Protein AF-A0A4V2IV05-F1 (afdb_monomer_lite)

Organism: NCBI:txid2509362

Foldseek 3Di:
DPDPCQQVDWAFLVRLCVVVPCLQQPSVLSVVLQVQAWDDDPPTGIHRVVSSVCVVVVVDDLVVSVRDGSPD

Structure (mmCIF, N/CA/C/O backbone):
data_AF-A0A4V2IV05-F1
#
_entry.id   AF-A0A4V2IV05-F1
#
loop_
_atom_site.group_PDB
_atom_site.id
_atom_site.type_symbol
_atom_site.label_atom_id
_atom_site.label_alt_id
_atom_site.label_comp_id
_atom_site.label_asym_id
_atom_site.label_entity_id
_atom_site.label_seq_id
_atom_site.pdbx_PDB_ins_code
_atom_site.Cartn_x
_atom_site.Cartn_y
_atom_site.Cartn_z
_atom_site.occupancy
_atom_site.B_iso_or_equiv
_atom_site.auth_seq_id
_atom_site.auth_comp_id
_atom_site.auth_asym_id
_atom_site.auth_atom_id
_atom_site.pdbx_PDB_model_num
ATOM 1 N N . MET A 1 1 ? -13.768 -13.050 -17.262 1.00 39.41 1 MET A N 1
ATOM 2 C CA . MET A 1 1 ? -12.571 -12.728 -18.067 1.00 39.41 1 MET A CA 1
ATOM 3 C C . MET A 1 1 ? -11.418 -12.524 -17.092 1.00 39.41 1 MET A C 1
ATOM 5 O O . MET A 1 1 ? -11.412 -11.527 -16.385 1.00 39.41 1 MET A O 1
ATOM 9 N N . GLN A 1 2 ? -10.553 -13.531 -16.925 1.00 43.22 2 GLN A N 1
ATOM 10 C CA . GLN A 1 2 ? -9.408 -13.463 -16.008 1.00 43.22 2 GLN A CA 1
ATOM 11 C C . GLN A 1 2 ? -8.363 -12.537 -16.630 1.00 43.22 2 GLN A C 1
ATOM 13 O O . GLN A 1 2 ? -7.841 -12.827 -17.704 1.00 43.22 2 GLN A O 1
ATOM 18 N N . ASN A 1 3 ? -8.133 -11.379 -16.017 1.00 43.56 3 ASN A N 1
ATOM 19 C CA . ASN A 1 3 ? -7.245 -10.378 -16.585 1.00 43.56 3 ASN A CA 1
ATOM 20 C C . ASN A 1 3 ? -5.796 -10.751 -16.238 1.00 43.56 3 ASN A C 1
ATOM 22 O O . ASN A 1 3 ? -5.348 -10.585 -15.107 1.00 43.56 3 ASN A O 1
ATOM 26 N N . VAL A 1 4 ? -5.064 -11.254 -17.231 1.00 43.44 4 VAL A N 1
ATOM 27 C CA . VAL A 1 4 ? -3.636 -11.637 -17.198 1.00 43.44 4 VAL A CA 1
ATOM 28 C C . VAL A 1 4 ? -2.670 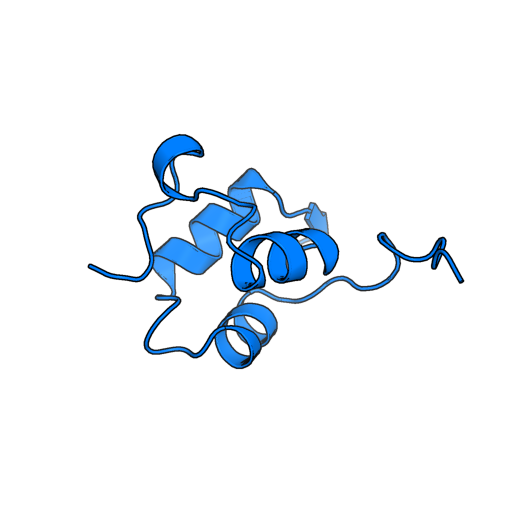-10.449 -17.001 1.00 43.44 4 VAL A C 1
ATOM 30 O O . VAL A 1 4 ? -1.470 -10.571 -17.212 1.00 43.44 4 VAL A O 1
ATOM 33 N N . ASN A 1 5 ? -3.178 -9.304 -16.539 1.00 47.41 5 ASN A N 1
ATOM 34 C CA . ASN A 1 5 ? -2.442 -8.062 -16.304 1.00 47.41 5 ASN A CA 1
ATOM 35 C C . ASN A 1 5 ? -2.334 -7.693 -14.813 1.00 47.41 5 ASN A C 1
ATOM 37 O O . ASN A 1 5 ? -2.111 -6.530 -14.487 1.00 47.41 5 ASN A O 1
ATOM 41 N N . ALA A 1 6 ? -2.435 -8.658 -13.891 1.00 46.12 6 ALA A N 1
ATOM 42 C CA . ALA A 1 6 ? -2.248 -8.408 -12.452 1.00 46.12 6 ALA A CA 1
ATOM 43 C C . ALA A 1 6 ? -0.891 -7.738 -12.120 1.00 46.12 6 ALA A C 1
ATOM 45 O O . ALA A 1 6 ? -0.754 -7.072 -11.097 1.00 46.12 6 ALA A O 1
ATOM 46 N N . PHE A 1 7 ? 0.102 -7.859 -13.009 1.00 45.22 7 PHE A N 1
ATOM 47 C CA . PHE A 1 7 ? 1.422 -7.231 -12.891 1.00 45.22 7 PHE A CA 1
ATOM 48 C C . PHE A 1 7 ? 1.561 -5.869 -13.593 1.00 45.22 7 PHE A C 1
ATOM 50 O O . PHE A 1 7 ? 2.591 -5.219 -13.432 1.00 45.22 7 PHE A O 1
ATOM 57 N N . ALA A 1 8 ? 0.582 -5.428 -14.389 1.00 60.03 8 ALA A N 1
ATOM 58 C CA . ALA A 1 8 ? 0.805 -4.351 -15.359 1.00 60.03 8 ALA A CA 1
ATOM 59 C C . ALA A 1 8 ? 0.770 -2.936 -14.762 1.00 60.03 8 ALA A C 1
ATOM 61 O O . ALA A 1 8 ? 1.245 -1.999 -15.400 1.00 60.03 8 ALA A O 1
ATOM 62 N N . HIS A 1 9 ? 0.228 -2.762 -13.555 1.00 88.00 9 HIS A N 1
ATOM 63 C CA . HIS A 1 9 ? 0.064 -1.436 -12.970 1.00 88.00 9 HIS A CA 1
ATOM 64 C C . HIS A 1 9 ? 0.832 -1.311 -11.652 1.00 88.00 9 HIS A C 1
ATOM 66 O O . HIS A 1 9 ? 0.539 -1.983 -10.661 1.00 88.00 9 HIS A O 1
ATOM 72 N N . LEU A 1 10 ? 1.855 -0.457 -11.668 1.00 93.94 10 LEU A N 1
ATOM 73 C CA . LEU A 1 10 ? 2.678 -0.105 -10.518 1.00 93.94 10 LEU A CA 1
ATOM 74 C C . LEU A 1 10 ? 2.244 1.264 -10.001 1.00 93.94 10 LEU A C 1
ATOM 76 O O . LEU A 1 10 ? 2.221 2.230 -10.755 1.00 93.94 10 LEU A O 1
ATOM 80 N N . LEU A 1 11 ? 1.948 1.341 -8.710 1.00 95.25 11 LEU A N 1
ATOM 81 C CA . LEU A 1 11 ? 1.485 2.549 -8.042 1.00 95.25 11 LEU A CA 1
ATOM 82 C C . LEU A 1 11 ? 2.582 3.088 -7.130 1.00 95.25 11 LEU A C 1
ATOM 84 O O . LEU A 1 11 ? 3.239 2.350 -6.399 1.00 95.25 11 LEU A O 1
ATOM 88 N N . THR A 1 12 ? 2.788 4.390 -7.129 1.00 96.38 12 THR A N 1
ATOM 89 C CA . THR A 1 12 ? 3.605 5.062 -6.125 1.00 96.38 12 THR A CA 1
ATOM 90 C C . THR A 1 12 ? 2.950 4.975 -4.749 1.00 96.38 12 THR A C 1
ATOM 92 O O . THR A 1 12 ? 1.741 4.807 -4.601 1.00 96.38 12 THR A O 1
ATOM 95 N N . VAL A 1 13 ? 3.760 5.156 -3.705 1.00 96.38 13 VAL A N 1
ATOM 96 C CA . VAL A 1 13 ? 3.263 5.227 -2.323 1.00 96.38 13 VAL A CA 1
ATOM 97 C C . VAL A 1 13 ? 2.168 6.289 -2.163 1.00 96.38 13 VAL A C 1
ATOM 99 O O . VAL A 1 13 ? 1.252 6.087 -1.373 1.00 96.38 13 VAL A O 1
ATOM 102 N N . GLU A 1 14 ? 2.244 7.408 -2.889 1.00 96.69 14 GLU A N 1
ATOM 103 C CA . GLU A 1 14 ? 1.233 8.464 -2.784 1.00 96.69 14 GLU A CA 1
ATOM 104 C C . GLU A 1 14 ? -0.082 8.070 -3.462 1.00 96.69 14 GLU A C 1
ATOM 106 O O . GLU A 1 14 ? -1.128 8.198 -2.831 1.00 96.69 14 GLU A O 1
ATOM 111 N N . GLU A 1 15 ? -0.034 7.485 -4.661 1.00 96.38 15 GLU A N 1
ATOM 112 C CA . GLU A 1 15 ? -1.230 6.976 -5.352 1.00 96.38 15 GLU A CA 1
ATOM 113 C C . GLU A 1 15 ? -1.942 5.902 -4.520 1.00 96.38 15 GLU A C 1
ATOM 115 O O . GLU A 1 15 ? -3.161 5.931 -4.371 1.00 96.38 15 GLU A O 1
ATOM 120 N N . VAL A 1 16 ? -1.197 4.992 -3.879 1.00 95.25 16 VAL A N 1
ATOM 121 C CA . VAL A 1 16 ? -1.803 3.997 -2.978 1.00 95.25 16 VAL A CA 1
ATOM 122 C C . VAL A 1 16 ? -2.489 4.658 -1.782 1.00 95.25 16 VAL A C 1
ATOM 124 O O . VAL A 1 16 ? -3.573 4.240 -1.379 1.00 95.25 16 VAL A O 1
ATOM 127 N N . ARG A 1 17 ? -1.898 5.712 -1.211 1.00 95.56 17 ARG A N 1
ATOM 128 C CA . ARG A 1 17 ? -2.523 6.456 -0.104 1.00 95.56 17 ARG A CA 1
ATOM 129 C C . ARG A 1 17 ? -3.769 7.214 -0.544 1.00 95.56 17 ARG A C 1
ATOM 131 O O . ARG A 1 17 ? -4.664 7.405 0.274 1.00 95.56 17 ARG A O 1
ATOM 138 N N . GLU A 1 18 ? -3.833 7.652 -1.793 1.00 95.38 18 GLU A N 1
ATOM 139 C CA . GLU A 1 18 ? -5.022 8.284 -2.364 1.00 95.38 18 GLU A CA 1
ATOM 140 C C . GLU A 1 18 ? -6.140 7.268 -2.577 1.00 95.38 18 GLU A C 1
ATOM 142 O O . GLU A 1 18 ? -7.254 7.504 -2.115 1.00 95.38 18 GLU A O 1
ATOM 147 N N . LEU A 1 19 ? -5.823 6.101 -3.141 1.00 93.56 19 LEU A N 1
ATOM 148 C CA . LEU A 1 19 ? -6.785 5.019 -3.364 1.00 93.56 19 LEU A CA 1
ATOM 149 C C . LEU A 1 19 ? -7.353 4.441 -2.060 1.00 93.56 19 LEU A C 1
ATOM 151 O O . LEU A 1 19 ? -8.555 4.222 -1.946 1.00 93.56 19 LEU A O 1
ATOM 155 N N . VAL A 1 20 ? -6.503 4.199 -1.058 1.00 91.31 20 VAL A N 1
ATOM 156 C CA . VAL A 1 20 ? -6.936 3.647 0.242 1.00 91.31 20 VAL A CA 1
ATOM 157 C C . VAL A 1 20 ? -7.553 4.727 1.145 1.00 91.31 20 VAL A C 1
ATOM 159 O O . VAL A 1 20 ? -8.317 4.424 2.064 1.00 91.31 20 VAL A O 1
ATOM 162 N N . GLY A 1 21 ? -7.239 5.994 0.880 1.00 92.69 21 GLY A N 1
ATOM 163 C CA . GLY A 1 21 ? -7.595 7.143 1.701 1.00 92.69 21 GLY A CA 1
ATOM 164 C C . GLY A 1 21 ? -6.516 7.462 2.738 1.00 92.69 21 GLY A C 1
ATOM 165 O O . GLY A 1 21 ? -6.156 6.628 3.571 1.00 92.69 21 GLY A O 1
ATOM 166 N N . LYS A 1 22 ? -6.034 8.712 2.733 1.00 91.44 22 LYS A N 1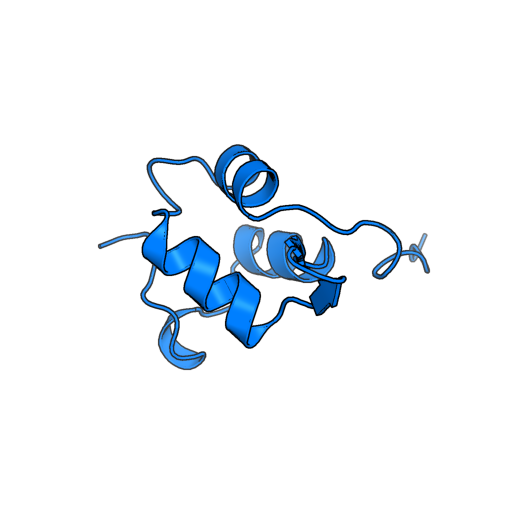
ATOM 167 C CA . LYS A 1 22 ? -4.888 9.168 3.548 1.00 91.44 22 LYS A CA 1
ATOM 168 C C . LYS A 1 22 ? -5.126 9.073 5.062 1.00 91.44 22 LYS A C 1
ATOM 170 O O . LYS A 1 22 ? -4.151 8.969 5.801 1.00 91.44 22 LYS A O 1
ATOM 175 N N . GLN A 1 23 ? -6.388 9.094 5.505 1.00 89.81 23 GLN A N 1
ATOM 176 C CA . GLN A 1 23 ? -6.764 8.885 6.911 1.00 89.81 23 GLN A CA 1
ATOM 177 C C . GLN A 1 23 ? -6.672 7.419 7.336 1.00 89.81 23 GLN A C 1
ATOM 179 O O . GLN A 1 23 ? -6.369 7.134 8.484 1.00 89.81 23 GLN A O 1
ATOM 184 N N . ARG A 1 24 ? -6.920 6.493 6.404 1.00 88.88 24 ARG A N 1
ATOM 185 C CA . ARG A 1 24 ? -6.803 5.060 6.655 1.00 88.88 24 ARG A CA 1
ATOM 186 C C . ARG A 1 24 ? -5.337 4.679 6.526 1.00 88.88 24 ARG A C 1
ATOM 188 O O . ARG A 1 24 ? -4.730 4.239 7.482 1.00 88.88 24 ARG A O 1
ATOM 195 N N . LEU A 1 25 ? -4.704 4.930 5.383 1.00 91.88 25 LEU A N 1
ATOM 196 C CA . LEU A 1 25 ? -3.309 4.551 5.165 1.00 91.88 25 LEU A CA 1
ATOM 197 C C . LEU A 1 25 ? -2.328 5.694 5.466 1.00 91.88 25 LEU A C 1
ATOM 199 O O . LEU A 1 25 ? -1.937 6.484 4.597 1.00 91.88 25 LEU A O 1
ATOM 203 N N . GLY A 1 26 ? -1.864 5.726 6.715 1.00 92.94 26 GLY A N 1
ATOM 204 C CA . GLY A 1 26 ? -0.803 6.629 7.151 1.00 92.94 26 GLY A CA 1
ATOM 205 C C . GLY A 1 26 ? 0.499 6.451 6.355 1.00 92.94 26 GLY A C 1
ATOM 206 O O . GLY A 1 26 ? 0.854 5.351 5.924 1.00 92.94 26 GLY A O 1
ATOM 207 N N . ARG A 1 27 ? 1.259 7.544 6.187 1.00 94.38 27 ARG A N 1
ATOM 208 C CA . ARG A 1 27 ? 2.520 7.557 5.417 1.00 94.38 27 ARG A CA 1
ATOM 209 C C . ARG A 1 27 ? 3.531 6.497 5.897 1.00 94.38 27 ARG A C 1
ATOM 211 O O . ARG A 1 27 ? 4.043 5.774 5.043 1.00 94.38 27 ARG A O 1
ATOM 218 N N . PRO A 1 28 ? 3.808 6.324 7.206 1.00 94.12 28 PRO A N 1
ATOM 219 C CA . PRO A 1 28 ? 4.747 5.295 7.665 1.00 94.12 28 PRO A CA 1
ATOM 220 C C . PRO A 1 28 ? 4.300 3.873 7.305 1.00 94.12 28 PRO A C 1
ATOM 222 O O . PRO A 1 28 ? 5.120 3.056 6.881 1.00 94.12 28 PRO A O 1
ATOM 225 N N . THR A 1 29 ? 2.999 3.591 7.422 1.00 93.25 29 THR A N 1
ATOM 226 C CA . THR A 1 29 ? 2.400 2.299 7.060 1.00 93.25 29 THR A CA 1
ATOM 227 C C . THR A 1 29 ? 2.487 2.049 5.561 1.00 93.25 29 THR A C 1
ATOM 229 O O . THR A 1 29 ? 2.941 0.982 5.161 1.00 93.25 29 THR A O 1
ATOM 232 N N . ALA A 1 30 ? 2.181 3.051 4.734 1.00 93.94 30 ALA A N 1
ATOM 233 C CA . ALA A 1 30 ? 2.313 2.958 3.281 1.00 93.94 30 ALA A CA 1
ATOM 234 C C . ALA A 1 30 ? 3.755 2.635 2.849 1.00 93.94 30 ALA A C 1
ATOM 236 O O . ALA A 1 30 ? 3.986 1.784 1.995 1.00 93.94 30 ALA A O 1
ATOM 237 N N . TYR A 1 31 ? 4.750 3.264 3.482 1.00 95.38 31 TYR A N 1
ATOM 238 C CA . TYR A 1 31 ? 6.157 2.971 3.202 1.00 95.38 31 TYR A CA 1
ATOM 239 C C . TYR A 1 31 ? 6.594 1.582 3.689 1.00 95.38 31 TYR A C 1
ATOM 241 O O . TYR A 1 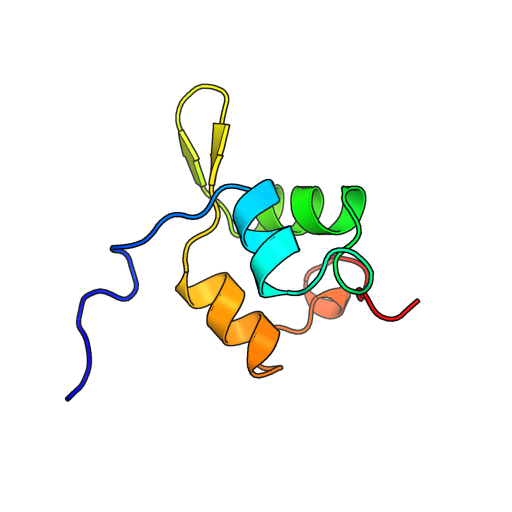31 ? 7.443 0.967 3.047 1.00 95.38 31 TYR A O 1
ATOM 249 N N . ARG A 1 32 ? 6.046 1.070 4.800 1.00 94.56 32 ARG A N 1
ATOM 250 C CA . ARG A 1 32 ? 6.286 -0.320 5.233 1.00 94.56 32 ARG A CA 1
ATOM 251 C C . ARG A 1 32 ? 5.684 -1.318 4.251 1.00 94.56 32 ARG A C 1
ATOM 253 O O . ARG A 1 32 ? 6.399 -2.216 3.824 1.00 94.56 32 ARG A O 1
ATOM 260 N N . LEU A 1 33 ? 4.437 -1.098 3.832 1.00 94.00 33 LEU A N 1
ATOM 261 C CA . LEU A 1 33 ? 3.773 -1.883 2.791 1.00 94.00 33 LEU A CA 1
ATOM 262 C C . LEU A 1 33 ? 4.627 -1.928 1.515 1.00 94.00 33 LEU A C 1
ATOM 264 O O . LEU A 1 33 ? 4.926 -3.004 1.005 1.00 94.00 33 LEU A O 1
ATOM 268 N N . ALA A 1 34 ? 5.108 -0.769 1.057 1.00 95.25 34 ALA A N 1
ATOM 269 C CA . ALA A 1 34 ? 5.950 -0.666 -0.131 1.00 95.25 34 ALA A CA 1
ATOM 270 C C . ALA A 1 34 ? 7.304 -1.376 0.006 1.00 95.25 34 ALA A C 1
ATOM 272 O O . ALA A 1 34 ? 7.813 -1.915 -0.967 1.00 95.25 34 ALA A O 1
ATOM 273 N N . ARG A 1 35 ? 7.908 -1.383 1.200 1.00 95.38 35 ARG A N 1
ATOM 274 C CA . ARG A 1 35 ? 9.152 -2.131 1.445 1.00 95.38 35 ARG A CA 1
ATOM 275 C C . ARG A 1 35 ? 8.934 -3.641 1.508 1.00 95.38 35 ARG A C 1
ATOM 277 O O . ARG A 1 35 ? 9.865 -4.380 1.216 1.00 95.38 35 ARG A O 1
ATOM 284 N N . ARG A 1 36 ? 7.745 -4.079 1.926 1.00 94.44 36 ARG A N 1
ATOM 285 C CA . ARG A 1 36 ? 7.409 -5.494 2.114 1.00 94.44 36 ARG A CA 1
ATOM 286 C C . ARG A 1 36 ? 6.945 -6.164 0.820 1.00 94.44 36 ARG A C 1
ATOM 288 O O . ARG A 1 36 ? 7.410 -7.255 0.520 1.00 94.44 36 ARG A O 1
ATOM 295 N N . PHE A 1 37 ? 6.054 -5.509 0.079 1.00 94.19 37 PHE A N 1
ATOM 296 C CA . PHE A 1 37 ? 5.385 -6.071 -1.105 1.00 94.19 37 PHE A CA 1
ATOM 297 C C . PHE A 1 37 ? 5.677 -5.314 -2.398 1.00 94.19 37 PHE A C 1
ATOM 299 O O . PHE A 1 37 ? 5.317 -5.764 -3.484 1.00 94.19 37 PHE A O 1
ATOM 306 N N . GLY A 1 38 ? 6.262 -4.125 -2.283 1.00 94.00 38 GLY A N 1
ATOM 307 C CA . GLY A 1 38 ? 6.577 -3.294 -3.427 1.00 94.00 38 GLY A CA 1
ATOM 308 C C . GLY A 1 38 ? 7.871 -3.695 -4.125 1.00 94.00 38 GLY A C 1
ATOM 309 O O . GLY A 1 38 ? 8.623 -4.565 -3.691 1.00 94.00 38 GLY A O 1
ATOM 310 N N . ILE A 1 39 ? 8.141 -2.993 -5.216 1.00 94.50 39 ILE A N 1
ATOM 311 C CA . ILE A 1 39 ? 9.339 -3.120 -6.034 1.00 94.50 39 ILE A CA 1
ATOM 312 C C . ILE A 1 39 ? 10.073 -1.781 -6.003 1.00 94.50 39 ILE A C 1
ATOM 314 O O . ILE A 1 39 ? 9.466 -0.706 -6.049 1.00 94.50 39 ILE A O 1
ATOM 318 N N . ARG A 1 40 ? 11.404 -1.831 -5.928 1.00 95.38 40 ARG A N 1
ATOM 319 C CA . ARG A 1 40 ? 12.246 -0.639 -6.020 1.00 95.38 40 ARG A CA 1
ATOM 320 C C . ARG A 1 40 ? 12.709 -0.436 -7.460 1.00 95.38 40 ARG A C 1
ATOM 322 O O . ARG A 1 40 ? 13.468 -1.245 -7.980 1.00 95.38 40 ARG A O 1
ATOM 329 N N . LEU A 1 41 ? 12.296 0.673 -8.071 1.00 93.12 41 LEU A N 1
ATOM 330 C CA . LEU A 1 41 ? 12.740 1.091 -9.400 1.00 93.12 41 LEU A CA 1
ATOM 331 C C . LEU A 1 41 ? 13.594 2.356 -9.265 1.00 93.12 41 LEU A C 1
ATOM 333 O O . LEU A 1 41 ? 13.096 3.460 -9.018 1.00 93.12 41 LEU A O 1
ATOM 337 N N . GLY A 1 42 ? 14.913 2.178 -9.345 1.00 94.00 42 GLY A N 1
ATOM 338 C CA . GLY A 1 42 ? 15.884 3.230 -9.052 1.00 94.00 42 GLY A CA 1
ATOM 339 C C . GLY A 1 42 ? 15.730 3.762 -7.623 1.00 94.00 42 GLY A C 1
ATOM 340 O O . GLY A 1 42 ? 15.945 3.050 -6.640 1.00 94.00 42 GLY A O 1
ATOM 341 N N . ARG A 1 43 ? 15.355 5.040 -7.496 1.00 93.06 43 ARG A N 1
ATOM 342 C CA . ARG A 1 43 ? 15.127 5.703 -6.197 1.00 93.06 43 ARG A CA 1
ATOM 343 C C . ARG A 1 43 ? 13.674 5.626 -5.714 1.00 93.06 43 ARG A C 1
ATOM 345 O O . ARG A 1 43 ? 13.386 6.110 -4.622 1.00 93.06 43 ARG A O 1
ATOM 352 N N . ARG A 1 44 ? 12.762 5.049 -6.504 1.00 94.12 44 ARG A N 1
ATOM 353 C CA . ARG A 1 44 ? 11.321 5.021 -6.214 1.00 94.12 44 ARG A CA 1
ATOM 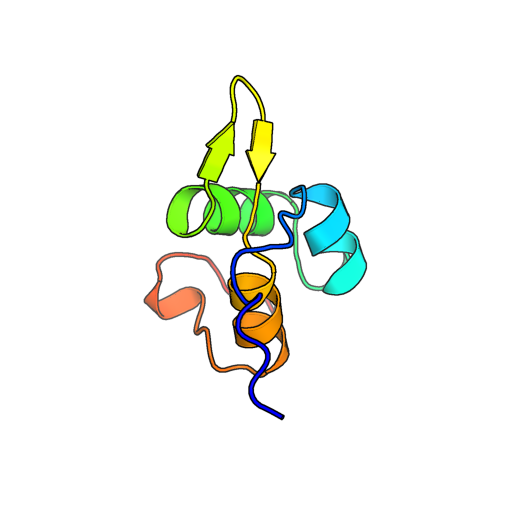354 C C . ARG A 1 44 ? 10.894 3.660 -5.671 1.00 94.12 44 ARG A C 1
ATOM 356 O O . ARG A 1 44 ? 11.389 2.629 -6.119 1.00 94.12 44 ARG A O 1
ATOM 363 N N . LEU A 1 45 ? 9.974 3.677 -4.709 1.00 95.75 45 LEU A N 1
ATOM 364 C CA . LEU A 1 45 ? 9.233 2.496 -4.272 1.00 95.75 45 LEU A CA 1
ATOM 365 C C . LEU A 1 45 ? 7.874 2.507 -4.960 1.00 95.75 45 LEU A C 1
ATOM 367 O O . LEU A 1 45 ? 7.163 3.514 -4.899 1.00 95.75 45 LEU A O 1
ATOM 371 N N . LEU A 1 46 ? 7.551 1.394 -5.599 1.00 96.12 46 LEU A N 1
ATOM 372 C CA . LEU A 1 46 ? 6.305 1.168 -6.308 1.00 96.12 46 LEU A CA 1
ATOM 373 C C . LEU A 1 46 ? 5.608 -0.049 -5.711 1.00 96.12 46 LEU A C 1
ATOM 375 O O . LEU A 1 46 ? 6.263 -0.957 -5.213 1.00 96.12 46 LEU A O 1
ATOM 379 N N . ILE A 1 47 ? 4.288 -0.071 -5.754 1.00 95.56 47 ILE A N 1
ATOM 380 C CA . ILE A 1 47 ? 3.443 -1.115 -5.196 1.00 95.56 47 ILE A CA 1
ATOM 381 C C . ILE A 1 47 ? 2.632 -1.698 -6.354 1.00 95.56 47 ILE A C 1
ATOM 383 O O . ILE A 1 47 ? 1.951 -0.937 -7.043 1.00 95.56 47 ILE A O 1
ATOM 387 N N . PRO A 1 48 ? 2.696 -3.014 -6.602 1.00 94.50 48 PRO A N 1
ATOM 388 C CA . PRO A 1 48 ? 1.823 -3.648 -7.579 1.00 94.50 48 PRO A CA 1
ATOM 389 C C . PRO A 1 48 ? 0.346 -3.434 -7.239 1.00 94.50 48 PRO A C 1
ATOM 391 O O . PRO A 1 48 ? -0.0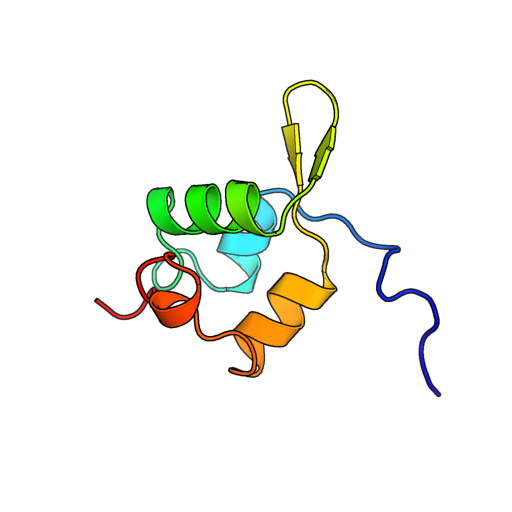45 -3.551 -6.077 1.00 94.50 48 PRO A O 1
ATOM 394 N N . ALA A 1 49 ? -0.483 -3.168 -8.248 1.00 92.44 49 ALA A N 1
ATOM 395 C CA . ALA A 1 49 ? -1.914 -2.942 -8.059 1.00 92.44 49 ALA A CA 1
ATOM 396 C C . ALA A 1 49 ? -2.611 -4.095 -7.321 1.00 92.44 49 ALA A C 1
ATOM 398 O O . ALA A 1 49 ? -3.407 -3.832 -6.424 1.00 92.44 49 ALA A O 1
ATOM 399 N N . TRP A 1 50 ? -2.230 -5.351 -7.587 1.00 90.38 50 TRP A N 1
ATOM 400 C CA . TRP A 1 50 ? -2.801 -6.518 -6.903 1.00 90.38 50 TRP A CA 1
ATOM 401 C C . TRP A 1 50 ? -2.621 -6.484 -5.375 1.00 90.38 50 TRP A C 1
ATOM 403 O O . TRP A 1 50 ? -3.460 -7.003 -4.644 1.00 90.38 50 TRP A O 1
ATOM 413 N N . VAL A 1 51 ? -1.553 -5.853 -4.865 1.00 92.75 51 VAL A N 1
ATOM 414 C CA . VAL A 1 51 ? -1.336 -5.689 -3.415 1.00 92.75 51 VAL A CA 1
ATOM 415 C C . VAL A 1 51 ? -2.381 -4.737 -2.842 1.00 92.75 51 VAL A C 1
ATOM 417 O O . VAL A 1 51 ? -2.910 -4.961 -1.755 1.00 92.75 51 VAL A O 1
ATOM 420 N N . VAL A 1 52 ? -2.677 -3.665 -3.578 1.00 91.50 52 VAL A N 1
ATOM 421 C CA . VAL A 1 52 ? -3.675 -2.664 -3.189 1.00 91.50 52 VAL A CA 1
ATOM 422 C C . VAL A 1 52 ? -5.077 -3.256 -3.269 1.00 91.50 52 VAL A C 1
ATOM 424 O O . VAL A 1 52 ? -5.862 -3.055 -2.350 1.00 91.50 52 VAL A O 1
ATOM 427 N N . GLU A 1 53 ? -5.373 -4.037 -4.307 1.00 91.00 53 GLU A N 1
ATOM 428 C CA . GLU A 1 53 ? -6.628 -4.788 -4.431 1.00 91.00 53 GLU A CA 1
ATOM 429 C C . GLU A 1 53 ? -6.812 -5.745 -3.249 1.00 91.00 53 GLU A C 1
ATOM 431 O O . GLU A 1 53 ? -7.799 -5.636 -2.524 1.00 91.00 53 GLU A O 1
ATOM 436 N N . ALA A 1 54 ? -5.815 -6.590 -2.963 1.00 90.88 54 ALA A N 1
ATOM 437 C CA . ALA A 1 54 ? -5.858 -7.515 -1.834 1.00 90.88 54 ALA A CA 1
ATOM 438 C C . ALA A 1 54 ? -6.044 -6.792 -0.488 1.00 90.88 54 ALA A C 1
ATOM 440 O O . ALA A 1 54 ? -6.753 -7.288 0.389 1.00 90.88 54 ALA A O 1
ATOM 441 N N . LEU A 1 55 ? -5.441 -5.611 -0.320 1.00 90.62 55 LEU A N 1
ATOM 442 C CA . LEU A 1 55 ? -5.634 -4.768 0.859 1.00 90.62 55 LEU A CA 1
ATOM 443 C C . LEU A 1 55 ? -7.068 -4.228 0.960 1.00 90.62 55 LEU A C 1
ATOM 445 O O . LEU A 1 55 ? -7.667 -4.277 2.034 1.00 90.62 55 LEU A O 1
ATOM 449 N N . LEU A 1 56 ? -7.622 -3.709 -0.137 1.00 89.06 56 LEU A N 1
ATOM 450 C CA . LEU A 1 56 ? -8.979 -3.153 -0.177 1.00 89.06 56 LEU A CA 1
ATOM 451 C C . LEU A 1 56 ? -10.050 -4.230 0.032 1.00 89.06 56 LEU A C 1
ATOM 453 O O . LEU A 1 56 ? -11.053 -3.976 0.695 1.00 89.06 56 LEU A O 1
ATOM 457 N N . GLU A 1 57 ? -9.807 -5.434 -0.477 1.00 90.38 57 GLU A N 1
ATOM 458 C CA . GLU A 1 57 ? -10.672 -6.605 -0.325 1.00 90.38 57 GLU A CA 1
ATOM 459 C C . GLU A 1 57 ? -10.516 -7.299 1.040 1.00 90.38 57 GLU A C 1
ATOM 461 O O . GLU A 1 57 ? -11.224 -8.265 1.322 1.00 90.38 57 GLU A O 1
ATOM 466 N N . GLY A 1 58 ? -9.586 -6.841 1.888 1.00 88.94 58 GLY A N 1
ATOM 467 C CA . GLY A 1 58 ? -9.318 -7.433 3.202 1.00 88.94 58 GLY A CA 1
ATOM 468 C C . GLY A 1 58 ? -8.638 -8.806 3.149 1.00 88.94 58 GLY A C 1
ATOM 469 O O . GLY A 1 58 ? -8.611 -9.511 4.154 1.00 88.94 58 GLY A O 1
ATOM 470 N N . ARG A 1 59 ? -8.085 -9.195 1.994 1.00 88.38 59 ARG A N 1
ATOM 471 C CA . ARG A 1 59 ? -7.315 -10.438 1.812 1.00 88.38 59 ARG A CA 1
ATOM 472 C C . ARG A 1 59 ? -5.869 -10.306 2.289 1.00 88.38 59 ARG A C 1
ATOM 474 O O . ARG A 1 59 ? -5.218 -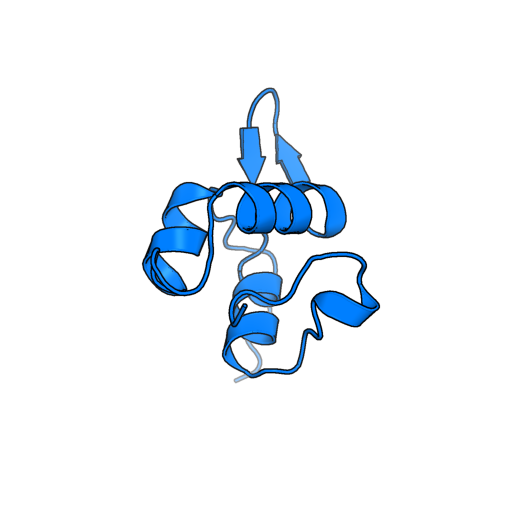11.318 2.530 1.00 88.38 59 ARG A O 1
ATOM 481 N N . LEU A 1 60 ? -5.367 -9.075 2.410 1.00 85.94 60 LEU A N 1
ATOM 482 C CA . LEU A 1 60 ? -4.047 -8.775 2.956 1.00 85.94 60 LEU A CA 1
ATOM 483 C C . LEU A 1 60 ? -4.174 -8.293 4.405 1.00 85.94 60 LEU A C 1
ATOM 485 O O . LEU A 1 60 ? -4.555 -7.149 4.663 1.00 85.94 60 LEU A O 1
ATOM 489 N N . ASP A 1 61 ? -3.828 -9.168 5.346 1.00 82.62 61 ASP A N 1
ATOM 490 C CA . ASP A 1 61 ? -3.727 -8.822 6.762 1.00 82.62 61 ASP A CA 1
ATOM 491 C C . ASP A 1 61 ? -2.373 -8.160 7.026 1.00 82.62 61 ASP A C 1
ATOM 493 O O . ASP A 1 61 ? -1.333 -8.816 7.095 1.00 82.62 61 ASP A O 1
ATOM 497 N N . LEU A 1 62 ? -2.384 -6.835 7.140 1.00 80.81 62 LEU A N 1
ATOM 498 C CA . LEU A 1 62 ? -1.163 -6.066 7.329 1.00 80.81 62 LEU A CA 1
ATOM 499 C C . LEU A 1 62 ? -0.434 -6.458 8.618 1.00 80.81 62 LEU A C 1
ATOM 501 O O . LEU A 1 62 ? 0.794 -6.554 8.598 1.00 80.81 62 LEU A O 1
ATOM 505 N N . GLU A 1 63 ? -1.155 -6.733 9.708 1.00 78.38 63 GLU A N 1
ATOM 506 C CA . GLU A 1 63 ? -0.537 -6.992 11.012 1.00 78.38 63 GLU A CA 1
ATOM 507 C C . GLU A 1 63 ? 0.251 -8.296 11.000 1.00 78.38 63 GLU A C 1
ATOM 509 O O . GLU A 1 63 ? 1.395 -8.333 11.459 1.00 78.38 63 GLU A O 1
ATOM 514 N N . LYS A 1 64 ? -0.317 -9.337 10.378 1.00 78.25 64 LYS A N 1
ATOM 515 C CA . LYS A 1 64 ? 0.376 -10.616 10.154 1.00 78.25 64 LYS A CA 1
ATOM 516 C C . LYS A 1 64 ? 1.619 -10.469 9.286 1.00 78.25 64 LYS A C 1
ATOM 518 O O . LYS A 1 64 ? 2.571 -11.227 9.434 1.00 78.25 64 LYS A O 1
ATOM 523 N N . GLU A 1 65 ? 1.632 -9.461 8.425 1.00 75.62 65 GLU A N 1
ATOM 524 C CA . GLU A 1 65 ? 2.729 -9.168 7.509 1.00 75.62 65 GLU A CA 1
ATOM 525 C C . GLU A 1 65 ? 3.750 -8.168 8.077 1.00 75.62 65 GLU A C 1
ATOM 527 O O . GLU A 1 65 ? 4.631 -7.689 7.355 1.00 75.62 65 GLU A O 1
ATOM 532 N N . GLY A 1 66 ? 3.652 -7.841 9.372 1.00 76.31 66 GLY A N 1
ATOM 533 C CA . GLY A 1 66 ? 4.550 -6.904 10.053 1.00 76.31 66 GLY A CA 1
ATOM 534 C C . GLY A 1 66 ? 4.328 -5.439 9.657 1.00 76.31 66 GLY A C 1
ATOM 535 O O . GLY A 1 66 ? 5.180 -4.576 9.891 1.00 76.31 66 GLY A O 1
ATOM 536 N N . VAL A 1 67 ? 3.187 -5.139 9.038 1.00 78.56 67 VAL A N 1
ATOM 537 C CA . VAL A 1 67 ? 2.743 -3.797 8.670 1.00 78.56 67 VAL A CA 1
ATOM 538 C C . VAL A 1 67 ? 1.596 -3.411 9.622 1.00 78.56 67 VAL A C 1
ATOM 540 O O . VAL A 1 67 ? 0.553 -4.037 9.612 1.00 78.56 67 VAL A O 1
ATOM 543 N N . PRO A 1 68 ? 1.717 -2.379 10.469 1.00 68.62 68 PRO A N 1
ATOM 544 C CA . PRO A 1 68 ? 0.645 -2.000 11.389 1.00 68.62 68 PRO A CA 1
ATOM 545 C C . PRO A 1 68 ? -0.658 -1.707 10.655 1.00 68.62 68 PRO A C 1
ATOM 547 O O . PRO A 1 68 ? -0.635 -1.051 9.605 1.00 68.62 68 PRO A O 1
ATOM 550 N N . SER A 1 69 ? -1.772 -2.169 11.226 1.00 63.47 69 SER A N 1
ATOM 551 C CA . SER A 1 69 ? -3.091 -1.932 10.659 1.00 63.47 69 SER A CA 1
ATOM 552 C C . SER A 1 69 ? -3.342 -0.428 10.491 1.00 63.47 69 SER A C 1
ATOM 554 O O . SER A 1 69 ? -2.971 0.364 11.359 1.00 63.47 69 SER A O 1
ATOM 556 N N . PRO A 1 70 ? -3.989 0.009 9.399 1.00 62.56 70 PRO A N 1
ATOM 557 C CA . PRO A 1 70 ? -4.303 1.410 9.163 1.00 62.56 70 PRO A CA 1
ATOM 558 C C . PRO A 1 70 ? -5.473 1.915 10.041 1.00 62.56 70 PRO A C 1
ATOM 560 O O . PRO A 1 70 ? -5.906 3.051 9.891 1.00 62.56 70 PRO A O 1
ATOM 563 N N . ARG A 1 71 ? -6.042 1.061 10.907 1.00 55.50 71 ARG A N 1
ATOM 564 C CA . ARG A 1 71 ? -7.217 1.351 11.752 1.00 55.50 71 ARG A CA 1
ATOM 565 C C . ARG A 1 71 ? -6.886 1.639 13.230 1.00 55.50 71 ARG A C 1
ATOM 567 O O . ARG A 1 71 ? -7.778 1.504 14.060 1.00 55.50 71 ARG A O 1
ATOM 574 N N . ALA A 1 72 ? -5.648 2.009 13.553 1.00 48.59 72 ALA A N 1
ATOM 575 C CA . ALA A 1 72 ? -5.249 2.423 14.903 1.00 48.59 72 ALA A CA 1
ATOM 576 C C . ALA A 1 72 ? -5.192 3.949 15.035 1.00 48.59 72 ALA A C 1
ATOM 578 O O . ALA A 1 72 ? -4.714 4.595 14.072 1.00 48.59 72 ALA A O 1
#

pLDDT: mean 84.18, std 16.61, range [39.41, 96.69]

Secondary structure (DSSP, 8-state):
---TTTTS-EEEHHHHHHHH-TTTS-HHHHHHHHHHH-EEETTEEEEEHHHHHHHHTT-S-TTTTT---TT-

Radius of gyration: 11.79 Å; chains: 1; bounding box: 28×23×33 Å

Sequence (72 aa):
MQNVNAFAHLLTVEEVRELVGKQRLGRPTAYRLARRFGIRLGRRLLIPAWVVEALLEGRLDLEKEGVPSPRA